Protein AF-J7S455-F1 (afdb_monomer)

InterPro domains:
  IPR001841 Zinc finger, RING-type [PF13639] (9-58)
  IPR001841 Zinc finger, RING-type [PS50089] (10-58)
  IPR001841 Zinc finger, RING-type [SM00184] (10-57)
  IPR013083 Zinc finger, RING/FYVE/PHD-type [G3DSA:3.30.40.10] (4-72)
  IPR050731 HRD1 family E3 ubiquitin-protein ligases [PTHR22763] (8-66)

Mean predicted aligned error: 12.68 Å

Foldseek 3Di:
DDDVPVFLAAPQVRHGQDLQFKWKAFPPVRRIHGPVSLVVCCVPVVPQPHFSADPPPRDGGQWIWIWGHPPDPCTDIDIDGSPPRPDPPDDDDPDDDDDDDD

Sequence (102 aa):
MASTATVTECPICMEEIGPHEPLGELLPCHHKFHSDCIRKWHTTTTGEIRRPLCPFCREQSETLLIQYDHGAPAGSSIRVNLRDGSRCESSPNSFSPQGAQN

Nearest PDB structures (foldseek):
  8c6j-assembly1_CN  TM=8.072E-01  e=1.086E-01  Homo sapiens
  7dvq-assembly1_9  TM=7.413E-01  e=6.032E-01  Homo sapiens
  7qtt-assembly1_u  TM=5.379E-01  e=1.292E+00  Homo sapiens
  8ugb-assembly1_A  TM=3.573E-01  e=8.286E-01  Bos taurus
  5zwo-assembly1_v  TM=2.459E-01  e=7.646E+00  Saccharomyces cerevisiae S288C

Organism: Huiozyma naganishii (strain ATCC MYA-139 / BCRC 22969 / CBS 8797 / KCTC 17520 / NBRC 10181 / NCYC 3082 / Yp74L-3) (NCBI:txid1071383)

Structure (mmCIF, N/CA/C/O backbone):
data_AF-J7S455-F1
#
_entry.id   AF-J7S455-F1
#
loop_
_atom_site.group_PDB
_atom_site.id
_atom_site.type_symbol
_atom_site.label_atom_id
_atom_site.label_alt_id
_atom_site.label_comp_id
_atom_site.label_asym_id
_atom_site.label_entity_id
_atom_site.label_seq_id
_atom_site.pdbx_PDB_ins_code
_atom_site.Cartn_x
_atom_site.Cartn_y
_atom_site.Cartn_z
_atom_site.occupancy
_atom_site.B_iso_or_equiv
_atom_site.auth_seq_id
_atom_site.auth_comp_id
_atom_site.auth_asym_id
_atom_site.auth_atom_id
_atom_site.pdbx_PDB_model_num
ATOM 1 N N . MET A 1 1 ? -5.118 -10.140 31.532 1.00 40.81 1 MET A N 1
ATOM 2 C CA . MET A 1 1 ? -4.311 -9.593 30.426 1.00 40.81 1 MET A CA 1
ATOM 3 C C . MET A 1 1 ? -5.175 -9.644 29.177 1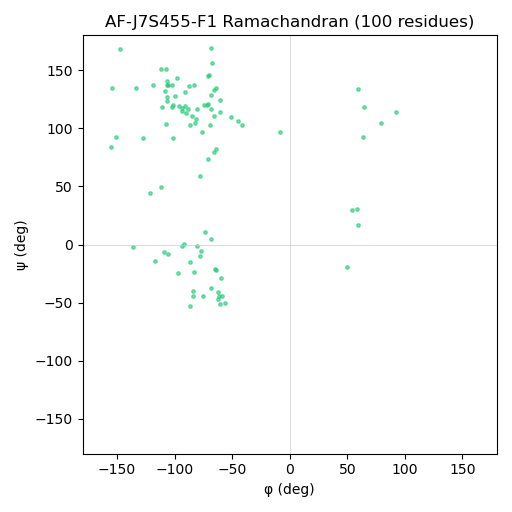.00 40.81 1 MET A C 1
ATOM 5 O O . MET A 1 1 ? -5.285 -10.692 28.563 1.00 40.81 1 MET A O 1
ATOM 9 N N . ALA A 1 2 ? -5.907 -8.565 28.912 1.00 47.00 2 ALA A N 1
ATOM 10 C CA . ALA A 1 2 ? -6.566 -8.314 27.631 1.00 47.00 2 ALA A CA 1
ATOM 11 C C . ALA A 1 2 ? -5.667 -7.275 26.935 1.00 47.00 2 ALA A C 1
ATOM 13 O O . ALA A 1 2 ? -5.130 -6.413 27.620 1.00 47.00 2 ALA A O 1
ATOM 14 N N . SER A 1 3 ? -5.344 -7.337 25.656 1.00 42.94 3 SER A N 1
ATOM 15 C CA . SER A 1 3 ? -6.128 -7.816 24.534 1.00 42.94 3 SER A CA 1
ATOM 16 C C . SER A 1 3 ? -5.143 -8.259 23.460 1.00 42.94 3 SER A C 1
ATOM 18 O O . SER A 1 3 ? -4.202 -7.529 23.159 1.00 42.94 3 SER A O 1
ATOM 20 N N . THR A 1 4 ? -5.356 -9.423 22.854 1.00 44.72 4 THR A N 1
ATOM 21 C CA . THR A 1 4 ? -4.727 -9.759 21.572 1.00 44.72 4 THR A CA 1
ATOM 22 C C . THR A 1 4 ? -5.389 -8.897 20.499 1.00 44.72 4 THR A C 1
ATOM 24 O O . THR A 1 4 ? -6.260 -9.357 19.763 1.00 44.72 4 THR A O 1
ATOM 27 N N . ALA A 1 5 ? -5.061 -7.604 20.486 1.00 48.28 5 ALA A N 1
ATOM 28 C CA . ALA A 1 5 ? -5.337 -6.758 19.344 1.00 48.28 5 ALA A CA 1
ATOM 29 C C . ALA A 1 5 ? -4.568 -7.378 18.180 1.00 48.28 5 ALA A C 1
ATOM 31 O O . ALA A 1 5 ? -3.378 -7.656 18.297 1.00 48.28 5 ALA A O 1
ATOM 32 N N . THR A 1 6 ? -5.267 -7.690 17.099 1.00 50.50 6 THR A N 1
ATOM 33 C CA . THR A 1 6 ? -4.671 -8.147 15.847 1.00 50.50 6 THR A CA 1
ATOM 34 C C . THR A 1 6 ? -3.856 -6.992 15.277 1.00 50.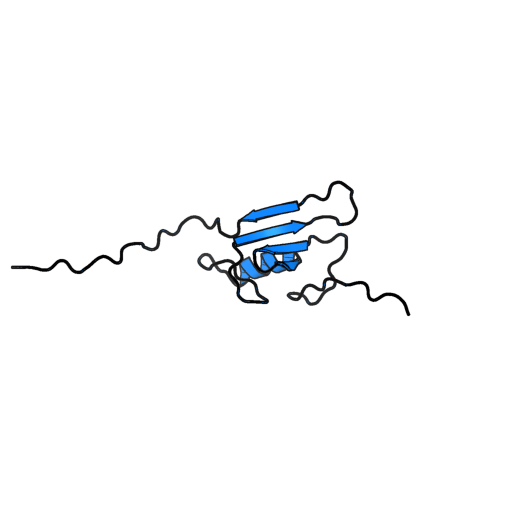50 6 THR A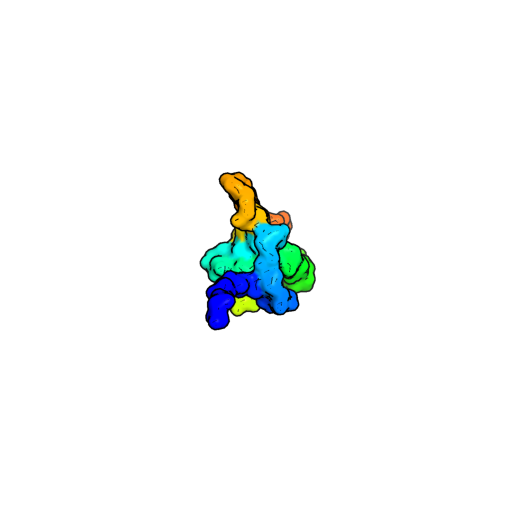 C 1
ATOM 36 O O . THR A 1 6 ? -4.353 -6.235 14.444 1.00 50.50 6 THR A O 1
ATOM 39 N N . VAL A 1 7 ? -2.647 -6.795 15.802 1.00 57.59 7 VAL A N 1
ATOM 40 C CA . VAL A 1 7 ? -1.692 -5.819 15.291 1.00 57.59 7 VAL A CA 1
ATOM 41 C C . VAL A 1 7 ? -1.323 -6.310 13.903 1.00 57.59 7 VAL A C 1
ATOM 43 O O . VAL A 1 7 ? -0.738 -7.377 13.734 1.00 57.59 7 VAL A O 1
ATOM 46 N N . THR A 1 8 ? -1.758 -5.588 12.879 1.00 71.56 8 THR A N 1
ATOM 47 C CA . THR A 1 8 ? -1.232 -5.806 11.539 1.00 71.56 8 THR A CA 1
ATOM 48 C C . THR A 1 8 ? 0.209 -5.318 11.565 1.00 71.56 8 THR A C 1
ATOM 50 O O . THR A 1 8 ? 0.440 -4.117 11.605 1.00 71.56 8 THR A O 1
ATOM 53 N N . GLU A 1 9 ? 1.168 -6.235 11.632 1.00 81.94 9 GLU A N 1
ATOM 54 C CA . GLU A 1 9 ? 2.601 -5.930 11.590 1.00 81.94 9 GLU A CA 1
ATOM 55 C C . GLU A 1 9 ? 3.074 -5.893 10.135 1.00 81.94 9 GLU A C 1
ATOM 57 O O . GLU A 1 9 ? 2.714 -6.752 9.324 1.00 81.94 9 GLU A O 1
ATOM 62 N N . CYS A 1 10 ? 3.884 -4.897 9.778 1.00 85.75 10 CYS A N 1
ATOM 63 C CA . CYS A 1 10 ? 4.438 -4.794 8.437 1.00 85.75 10 CYS A CA 1
ATOM 64 C C . CYS A 1 10 ? 5.641 -5.736 8.309 1.00 85.75 10 CYS A C 1
ATOM 66 O O . CYS A 1 10 ? 6.670 -5.497 8.928 1.00 85.75 10 CYS A O 1
ATOM 68 N N . PRO A 1 11 ? 5.613 -6.753 7.442 1.00 81.69 11 PRO A N 1
ATOM 69 C CA . PRO A 1 11 ? 6.703 -7.728 7.347 1.00 81.69 11 PRO A CA 1
ATOM 70 C C . PRO A 1 11 ? 7.951 -7.235 6.610 1.00 81.69 11 PRO A C 1
ATOM 72 O O . PRO A 1 11 ? 8.941 -7.955 6.528 1.00 81.69 11 PRO A O 1
ATOM 75 N N . ILE A 1 12 ? 7.900 -6.030 6.038 1.00 83.75 12 ILE A N 1
ATOM 76 C CA . ILE A 1 12 ? 9.047 -5.410 5.367 1.00 83.75 12 ILE A CA 1
ATOM 77 C C . ILE A 1 12 ? 9.942 -4.713 6.400 1.00 83.75 12 ILE A C 1
ATOM 79 O O . ILE A 1 12 ? 11.159 -4.853 6.337 1.00 83.75 12 ILE A O 1
ATOM 83 N N . CYS A 1 13 ? 9.347 -3.968 7.339 1.00 87.19 13 CYS A N 1
ATOM 84 C CA . CYS A 1 13 ? 10.072 -3.244 8.391 1.00 87.19 13 CYS A CA 1
ATOM 85 C C . CYS A 1 13 ? 9.959 -3.882 9.785 1.00 87.19 13 CYS A C 1
ATOM 87 O O . CYS A 1 13 ? 10.676 -3.462 10.682 1.00 87.19 13 CYS A O 1
ATOM 89 N N . MET A 1 14 ? 9.110 -4.902 9.947 1.00 84.69 14 MET A N 1
ATOM 90 C CA . MET A 1 14 ? 8.805 -5.588 11.212 1.00 84.69 14 MET A CA 1
ATOM 91 C C . MET A 1 14 ? 8.256 -4.654 12.301 1.00 84.69 14 MET A C 1
ATOM 93 O O . MET A 1 14 ? 8.473 -4.886 13.485 1.00 84.69 14 MET A O 1
ATOM 97 N N . GLU A 1 15 ? 7.556 -3.596 11.892 1.00 84.62 15 GLU A N 1
ATOM 98 C CA . GLU A 1 15 ? 6.985 -2.589 12.790 1.00 84.62 15 GLU A CA 1
ATOM 99 C C . GLU A 1 15 ? 5.453 -2.671 12.786 1.00 84.62 15 GLU A C 1
ATOM 101 O O . GLU A 1 15 ? 4.844 -3.106 11.798 1.00 84.62 15 GLU A O 1
ATOM 106 N N . GLU A 1 16 ? 4.836 -2.290 13.904 1.00 81.62 16 GLU A N 1
ATOM 107 C CA . GLU A 1 16 ? 3.382 -2.243 14.036 1.00 81.62 16 GLU A CA 1
ATOM 108 C C . GLU A 1 16 ? 2.793 -1.182 13.108 1.00 81.62 16 GLU A C 1
ATOM 110 O O . GLU A 1 16 ? 3.281 -0.058 13.058 1.00 81.62 16 GLU A O 1
ATOM 115 N N . ILE A 1 17 ? 1.742 -1.539 12.364 1.00 81.25 17 ILE A N 1
ATOM 116 C CA . ILE A 1 17 ? 1.094 -0.585 11.469 1.00 81.25 17 ILE A CA 1
ATOM 117 C C . ILE A 1 17 ? 0.132 0.272 12.285 1.00 81.25 17 ILE A C 1
ATOM 119 O O . ILE A 1 17 ? -0.916 -0.207 12.733 1.00 81.25 17 ILE A O 1
ATOM 123 N N . GLY A 1 18 ? 0.501 1.535 12.495 1.00 73.44 18 GLY A N 1
ATOM 124 C CA . GLY A 1 18 ? -0.276 2.464 13.302 1.00 73.44 18 GLY A CA 1
ATOM 125 C C . GLY A 1 18 ? -1.626 2.839 12.668 1.00 73.44 18 GLY A C 1
ATOM 126 O O . GLY A 1 18 ? -1.779 2.828 11.447 1.00 73.44 18 GLY A O 1
ATOM 127 N N . PRO A 1 19 ? -2.621 3.268 13.469 1.00 68.94 19 PRO A N 1
ATOM 128 C CA . PRO A 1 19 ? -3.934 3.695 12.963 1.00 68.94 19 PRO A CA 1
ATOM 129 C C . PRO A 1 19 ? -3.877 4.951 12.077 1.00 68.94 19 PRO A C 1
ATOM 131 O O . PRO A 1 19 ? -4.785 5.185 11.279 1.00 68.94 19 PRO A O 1
ATOM 134 N N . HIS A 1 20 ? -2.815 5.747 12.215 1.00 72.88 20 HIS A N 1
ATOM 135 C CA . HIS A 1 20 ? -2.552 6.941 11.408 1.00 72.88 20 HIS A CA 1
ATOM 136 C C . HIS A 1 20 ? -1.663 6.657 10.195 1.00 72.88 20 HIS A C 1
ATOM 138 O O . HIS A 1 20 ? -1.356 7.572 9.429 1.00 72.88 20 HIS A O 1
ATOM 144 N N . GLU A 1 21 ? -1.217 5.414 10.022 1.00 80.50 21 GLU A N 1
ATOM 145 C CA . GLU A 1 21 ? -0.322 5.055 8.938 1.00 80.50 21 GLU A CA 1
ATOM 146 C C . GLU A 1 21 ? -1.080 4.437 7.763 1.00 80.50 21 GLU A C 1
ATOM 148 O O . GLU A 1 21 ? -2.049 3.696 7.938 1.00 80.50 21 GLU A O 1
ATOM 153 N N . PRO A 1 22 ? -0.652 4.742 6.531 1.00 83.75 22 PRO A N 1
ATOM 154 C CA . PRO A 1 22 ? -1.314 4.233 5.347 1.00 83.75 22 PRO A CA 1
ATOM 155 C C . PRO A 1 22 ?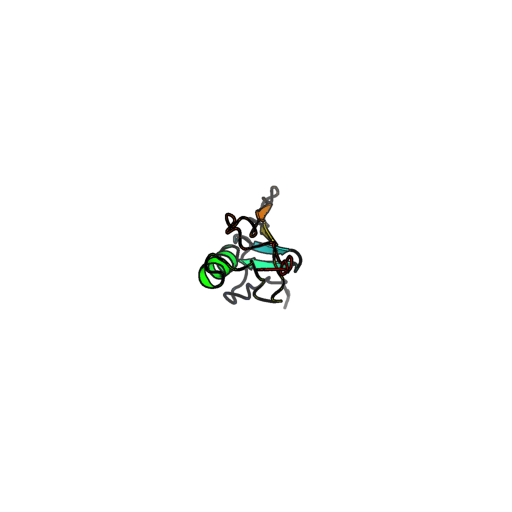 -1.020 2.755 5.105 1.00 83.75 22 PRO A C 1
ATOM 157 O O . PRO A 1 22 ? 0.123 2.360 4.843 1.00 83.75 22 PRO A O 1
ATOM 160 N N . LEU A 1 23 ? -2.086 1.962 5.088 1.00 86.56 23 LEU A N 1
ATOM 161 C CA . LEU A 1 23 ? -2.068 0.527 4.836 1.00 86.56 23 LEU A CA 1
ATOM 162 C C . LEU A 1 23 ? -2.177 0.235 3.343 1.00 86.56 23 LEU A C 1
ATOM 164 O O . LEU A 1 23 ? -3.183 0.539 2.715 1.00 86.56 23 LEU A O 1
ATOM 168 N N . GLY A 1 24 ? -1.146 -0.374 2.769 1.00 87.81 24 GLY A N 1
ATOM 169 C CA . GLY A 1 24 ? -1.140 -0.915 1.416 1.00 87.81 24 GLY A CA 1
ATOM 170 C C . GLY A 1 24 ? -1.517 -2.396 1.402 1.00 87.81 24 GLY A C 1
ATOM 171 O O . GLY A 1 24 ? -0.784 -3.219 1.942 1.00 87.81 24 GLY A O 1
ATOM 172 N N . GLU A 1 25 ? -2.618 -2.752 0.749 1.00 88.06 25 GLU A N 1
ATOM 173 C CA . GLU A 1 25 ? -3.050 -4.129 0.504 1.00 88.06 25 GLU A CA 1
ATOM 174 C C . GLU A 1 25 ? -2.827 -4.512 -0.966 1.00 88.06 25 GLU A C 1
ATOM 176 O O . GLU A 1 25 ? -3.264 -3.808 -1.877 1.00 88.06 25 GLU A O 1
ATOM 181 N N . LEU A 1 26 ? -2.138 -5.628 -1.215 1.00 87.56 26 LEU A N 1
ATOM 182 C CA . LEU A 1 26 ? -1.875 -6.133 -2.568 1.00 87.56 26 LEU A CA 1
ATOM 183 C C . LEU A 1 26 ? -2.964 -7.105 -3.017 1.00 87.56 26 LEU A C 1
ATOM 185 O O . LEU A 1 26 ? -3.254 -8.068 -2.316 1.00 87.56 26 LEU A O 1
ATOM 189 N N . LEU A 1 27 ? -3.512 -6.928 -4.219 1.00 85.69 27 LEU A N 1
ATOM 190 C CA . LEU A 1 27 ? -4.465 -7.868 -4.823 1.00 85.69 27 LEU A CA 1
ATOM 191 C C . LEU A 1 27 ? -3.799 -8.671 -5.949 1.00 85.69 27 LEU A C 1
ATOM 193 O O . LEU A 1 27 ? -3.027 -8.087 -6.716 1.00 85.69 27 LEU A O 1
ATOM 197 N N . PRO A 1 28 ? -4.100 -9.983 -6.075 1.00 82.06 28 PRO A N 1
ATOM 198 C CA . PRO A 1 28 ? -5.173 -10.734 -5.394 1.00 82.06 28 PRO A CA 1
ATOM 199 C C . PRO A 1 28 ? -4.771 -11.407 -4.069 1.00 82.06 28 PRO A C 1
ATOM 201 O O . PRO A 1 28 ? -5.588 -12.076 -3.447 1.00 82.06 28 PRO A O 1
ATOM 204 N N . CYS A 1 29 ? -3.522 -11.273 -3.626 1.00 86.69 29 CYS A N 1
ATOM 205 C CA . CYS A 1 29 ? -3.018 -12.035 -2.481 1.00 86.69 29 CYS A CA 1
ATOM 206 C C . CYS A 1 29 ? -3.454 -11.503 -1.100 1.00 86.69 29 CYS A C 1
ATOM 208 O O . CYS A 1 29 ? -3.218 -12.171 -0.100 1.00 86.69 29 CYS A O 1
ATOM 210 N N . HIS A 1 30 ? -4.066 -10.319 -1.047 1.00 84.69 30 HIS A N 1
ATOM 211 C CA . HIS A 1 30 ? -4.599 -9.631 0.137 1.00 84.69 30 HIS A CA 1
ATOM 212 C C . HIS A 1 30 ? -3.577 -9.454 1.277 1.00 84.69 30 HIS A C 1
ATOM 214 O O . HIS A 1 30 ? -3.933 -9.419 2.454 1.00 84.69 30 HIS A O 1
ATOM 220 N N . HIS A 1 31 ? -2.288 -9.336 0.943 1.00 87.06 31 HIS A N 1
ATOM 221 C CA . HIS A 1 31 ? -1.248 -9.069 1.939 1.00 87.06 31 HIS A CA 1
ATOM 222 C C . HIS A 1 31 ? -1.160 -7.573 2.239 1.00 87.06 31 HIS A C 1
ATOM 224 O O . HIS A 1 31 ? -1.179 -6.757 1.314 1.00 87.06 31 HIS A O 1
ATOM 230 N N . LYS A 1 32 ? -1.025 -7.237 3.525 1.00 85.88 32 LYS A N 1
ATOM 231 C CA . LYS A 1 32 ? -1.033 -5.869 4.054 1.00 85.88 32 LYS A CA 1
ATOM 232 C C . LYS A 1 32 ? 0.369 -5.425 4.466 1.00 85.88 32 LYS A C 1
ATOM 234 O O . LYS A 1 32 ? 1.102 -6.183 5.095 1.00 85.88 32 LYS A O 1
ATOM 239 N N . PHE A 1 33 ? 0.726 -4.192 4.127 1.00 87.94 33 PHE A N 1
ATOM 240 C CA . PHE A 1 33 ? 2.031 -3.583 4.390 1.00 87.94 33 PHE A CA 1
ATOM 241 C C . PHE A 1 33 ? 1.867 -2.082 4.627 1.00 87.94 33 PHE A C 1
ATOM 243 O O . PHE A 1 33 ? 0.843 -1.508 4.270 1.00 87.94 33 PHE A O 1
ATOM 250 N N . HIS A 1 34 ? 2.903 -1.405 5.117 1.00 89.31 34 HIS A N 1
ATOM 251 C CA . HIS A 1 34 ? 2.956 0.051 4.992 1.00 89.31 34 HIS A CA 1
ATOM 252 C C . HIS A 1 34 ? 3.026 0.452 3.519 1.00 89.31 34 HIS A C 1
ATOM 254 O O . HIS A 1 34 ? 3.840 -0.088 2.761 1.00 89.31 34 HIS A O 1
ATOM 260 N N . SER A 1 35 ? 2.226 1.442 3.122 1.00 85.94 35 SER A N 1
ATOM 261 C CA . SER A 1 35 ? 2.255 1.969 1.753 1.00 85.94 35 SER A CA 1
ATOM 262 C C . SER A 1 35 ? 3.635 2.528 1.369 1.00 85.94 35 SER A C 1
ATOM 264 O O . SER A 1 35 ? 4.029 2.452 0.205 1.00 85.94 35 SER A O 1
ATOM 266 N N . ASP A 1 36 ? 4.405 3.015 2.347 1.00 86.50 36 ASP A N 1
ATOM 267 C CA . ASP A 1 36 ? 5.776 3.488 2.148 1.00 86.50 36 ASP A CA 1
ATOM 268 C C . ASP A 1 36 ? 6.764 2.324 1.973 1.00 86.50 36 ASP A C 1
ATOM 270 O O . ASP A 1 36 ? 7.572 2.324 1.042 1.00 86.50 36 ASP A O 1
ATOM 274 N N . CYS A 1 37 ? 6.649 1.277 2.799 1.00 88.25 37 CYS A N 1
ATOM 275 C CA . CYS A 1 37 ? 7.493 0.086 2.695 1.00 88.25 37 CYS A CA 1
ATOM 276 C C . CYS A 1 37 ? 7.306 -0.634 1.362 1.00 88.25 37 CYS A C 1
ATOM 278 O O . CYS A 1 37 ? 8.291 -0.978 0.713 1.00 88.25 37 CYS A O 1
ATOM 280 N N . ILE A 1 38 ? 6.058 -0.847 0.932 1.00 84.12 38 ILE A N 1
ATOM 281 C CA . ILE A 1 38 ? 5.782 -1.524 -0.339 1.00 84.12 38 ILE A CA 1
ATOM 282 C C . ILE A 1 38 ? 6.213 -0.665 -1.531 1.00 84.12 38 ILE A C 1
ATOM 284 O O . ILE A 1 38 ? 6.785 -1.183 -2.486 1.00 84.12 38 ILE A O 1
ATOM 288 N N . ARG A 1 39 ? 6.043 0.662 -1.458 1.00 81.94 39 ARG A N 1
ATOM 289 C CA . ARG A 1 39 ? 6.554 1.596 -2.470 1.00 81.94 39 ARG A CA 1
ATOM 290 C C . ARG A 1 39 ? 8.074 1.502 -2.584 1.00 81.94 39 ARG A C 1
ATOM 292 O O . ARG A 1 39 ? 8.573 1.307 -3.687 1.00 81.94 39 ARG A O 1
ATOM 299 N N . LYS A 1 40 ? 8.802 1.586 -1.465 1.00 85.81 40 LYS A N 1
ATOM 300 C CA . LYS A 1 40 ? 10.265 1.424 -1.428 1.00 85.81 40 LYS A CA 1
ATOM 301 C C . LYS A 1 40 ? 10.693 0.060 -1.953 1.00 85.81 40 LYS A C 1
ATOM 303 O O . LYS A 1 40 ? 11.602 -0.004 -2.768 1.00 85.81 40 LYS A O 1
ATOM 308 N N . TRP A 1 41 ? 10.005 -1.007 -1.555 1.00 84.88 41 TRP A N 1
ATOM 309 C CA . TRP A 1 41 ? 10.251 -2.357 -2.057 1.00 84.88 41 TRP A CA 1
ATOM 310 C C . TRP A 1 41 ? 10.139 -2.425 -3.582 1.00 84.88 41 TRP A C 1
ATOM 312 O O . TRP A 1 41 ? 11.057 -2.891 -4.253 1.00 84.88 41 TRP A O 1
ATOM 322 N N . HIS A 1 42 ? 9.056 -1.903 -4.160 1.00 77.69 42 HIS A N 1
ATOM 323 C CA . HIS A 1 42 ? 8.920 -1.855 -5.612 1.00 77.69 42 HIS A CA 1
ATOM 324 C C . HIS A 1 42 ? 10.024 -1.009 -6.258 1.00 77.69 42 HIS A C 1
ATOM 326 O O . HIS A 1 42 ? 10.656 -1.478 -7.199 1.00 77.69 42 HIS A O 1
ATOM 332 N N . THR A 1 43 ? 10.344 0.169 -5.721 1.00 76.31 43 THR A N 1
ATOM 333 C CA . THR A 1 43 ? 11.416 1.025 -6.254 1.00 76.31 43 THR A CA 1
ATOM 334 C C . THR A 1 43 ? 12.800 0.364 -6.195 1.00 76.31 43 THR A C 1
ATOM 336 O O . THR A 1 43 ? 13.579 0.493 -7.133 1.00 76.31 43 THR A O 1
ATOM 339 N N . THR A 1 44 ? 13.127 -0.347 -5.112 1.00 75.56 44 THR A N 1
ATOM 340 C CA . THR A 1 44 ? 14.456 -0.945 -4.896 1.00 75.56 44 THR A CA 1
ATOM 341 C C . THR A 1 44 ? 14.611 -2.303 -5.579 1.00 75.56 44 THR A C 1
ATOM 343 O O . THR A 1 44 ? 15.670 -2.604 -6.124 1.00 75.56 44 THR A O 1
ATOM 346 N N . THR A 1 45 ? 13.576 -3.142 -5.555 1.00 66.44 45 THR A N 1
ATOM 347 C CA . THR A 1 45 ? 13.646 -4.539 -6.017 1.00 66.44 45 THR A CA 1
ATOM 348 C C . THR A 1 45 ? 13.135 -4.706 -7.450 1.00 66.44 45 THR A C 1
ATOM 350 O O . THR A 1 45 ? 13.519 -5.648 -8.143 1.00 66.44 45 THR A O 1
ATOM 353 N N . THR A 1 46 ? 12.277 -3.796 -7.919 1.00 62.97 46 THR A N 1
ATOM 354 C CA . THR A 1 46 ? 11.570 -3.885 -9.208 1.00 62.97 46 THR A CA 1
ATOM 355 C C . THR A 1 46 ? 12.079 -2.819 -10.182 1.00 62.97 46 THR A C 1
ATOM 357 O O . THR A 1 46 ? 11.297 -2.086 -10.777 1.00 62.97 46 THR A O 1
ATOM 360 N N . GLY A 1 47 ? 13.404 -2.716 -10.336 1.00 52.31 47 GLY A N 1
ATOM 361 C CA . GLY A 1 47 ? 14.039 -1.781 -11.268 1.00 52.31 47 GLY A CA 1
ATOM 362 C C . GLY A 1 47 ? 13.446 -1.887 -12.677 1.00 52.31 47 GLY A C 1
ATOM 363 O O . GLY A 1 47 ? 13.621 -2.910 -13.335 1.00 52.31 47 GLY A O 1
ATOM 364 N N . GLU A 1 48 ? 12.704 -0.846 -13.061 1.00 52.62 48 GLU A N 1
ATOM 365 C CA . GLU A 1 48 ? 12.237 -0.373 -14.381 1.00 52.62 48 GLU A CA 1
ATOM 366 C C . GLU A 1 48 ? 11.552 -1.362 -15.361 1.00 52.62 48 GLU A C 1
ATOM 368 O O . GLU A 1 48 ? 10.822 -0.916 -16.239 1.00 52.62 48 GLU A 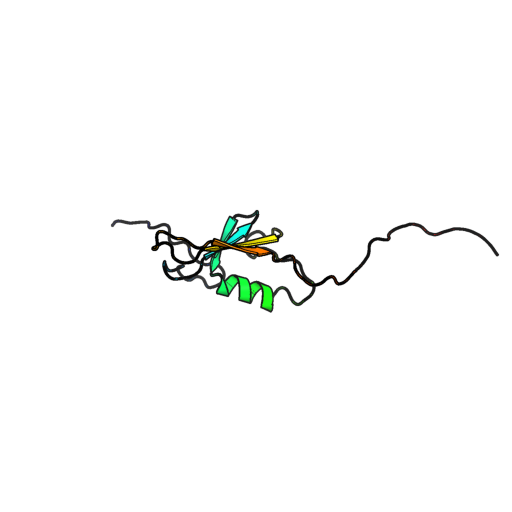O 1
ATOM 373 N N . ILE A 1 49 ? 11.704 -2.686 -15.228 1.00 53.72 49 ILE A N 1
ATOM 374 C CA . ILE A 1 49 ? 11.273 -3.692 -16.226 1.00 53.72 49 ILE A CA 1
ATOM 375 C C . ILE A 1 49 ? 10.575 -4.914 -15.593 1.00 53.72 49 ILE A C 1
ATOM 377 O O . ILE A 1 49 ? 10.120 -5.819 -16.297 1.00 53.72 49 ILE A O 1
ATOM 381 N N . ARG A 1 50 ? 10.461 -5.000 -14.261 1.00 58.12 50 ARG A N 1
ATOM 382 C CA . ARG A 1 50 ? 9.910 -6.201 -13.606 1.00 58.12 50 ARG A CA 1
ATOM 383 C C . ARG A 1 50 ? 8.518 -5.980 -13.032 1.00 58.12 50 ARG A C 1
ATOM 385 O O . ARG A 1 50 ? 8.095 -4.877 -12.731 1.00 58.12 50 ARG A O 1
ATOM 392 N N . ARG A 1 51 ? 7.754 -7.064 -12.982 1.00 66.94 51 ARG A N 1
ATOM 393 C CA . ARG A 1 51 ? 6.354 -7.047 -12.566 1.00 66.94 51 ARG A CA 1
ATOM 394 C C . ARG A 1 51 ? 6.260 -6.777 -11.062 1.00 66.94 51 ARG A C 1
ATOM 396 O O . ARG A 1 51 ? 7.101 -7.292 -10.324 1.00 66.94 51 ARG A O 1
ATOM 403 N N . PRO A 1 52 ? 5.236 -6.049 -10.599 1.00 73.62 52 PRO A N 1
ATOM 404 C CA . PRO A 1 52 ? 4.954 -5.925 -9.176 1.00 73.62 52 PRO A CA 1
ATOM 405 C C . PRO A 1 52 ? 4.666 -7.310 -8.579 1.00 73.62 52 PRO A C 1
ATOM 407 O O . PRO A 1 52 ? 3.699 -7.976 -8.949 1.00 73.62 52 PRO A O 1
ATOM 410 N N . LEU A 1 53 ? 5.552 -7.768 -7.697 1.00 80.38 53 LEU A N 1
ATOM 411 C CA . LEU A 1 53 ? 5.478 -9.075 -7.044 1.00 80.38 53 LEU A CA 1
ATOM 412 C C . LEU A 1 53 ? 5.367 -8.883 -5.536 1.00 80.38 53 LEU A C 1
ATOM 414 O O . LEU A 1 53 ? 6.090 -8.073 -4.949 1.00 80.38 53 LEU A O 1
ATOM 418 N N . CYS A 1 54 ? 4.498 -9.669 -4.906 1.00 83.81 54 CYS A N 1
ATOM 419 C CA . CYS A 1 54 ? 4.336 -9.654 -3.462 1.00 83.81 54 CYS A CA 1
ATOM 420 C C . CYS A 1 54 ? 5.589 -10.229 -2.771 1.00 83.81 54 CYS A C 1
ATOM 422 O O . CYS A 1 54 ? 5.986 -11.353 -3.087 1.00 83.81 54 CYS A O 1
ATOM 424 N N . PRO A 1 55 ? 6.191 -9.530 -1.790 1.00 78.25 55 PRO A N 1
ATOM 425 C CA . PRO A 1 55 ? 7.351 -10.045 -1.055 1.00 78.25 55 PRO A CA 1
ATOM 426 C C . PRO A 1 55 ? 7.033 -11.293 -0.216 1.00 78.25 55 PRO A C 1
ATOM 428 O O . PRO A 1 55 ? 7.938 -12.058 0.104 1.00 78.25 55 PRO A O 1
ATOM 431 N N . PHE A 1 56 ? 5.758 -11.512 0.116 1.00 77.56 56 PHE A N 1
ATOM 432 C CA . PHE A 1 56 ? 5.319 -12.586 1.006 1.00 77.56 56 PHE A CA 1
ATOM 433 C C . PHE A 1 56 ? 5.072 -13.906 0.270 1.00 77.56 56 PHE A C 1
ATOM 435 O O . PHE A 1 56 ? 5.626 -14.942 0.622 1.00 77.56 56 PHE A O 1
ATOM 442 N N . CYS A 1 57 ? 4.256 -13.865 -0.784 1.00 84.19 57 CYS A N 1
ATOM 443 C CA . CYS A 1 57 ? 3.846 -15.056 -1.531 1.00 84.19 57 CYS A CA 1
ATOM 444 C C . CYS A 1 57 ? 4.468 -15.157 -2.929 1.00 84.19 57 CYS A C 1
ATOM 446 O O . CYS A 1 57 ? 4.291 -16.172 -3.594 1.00 84.19 57 CYS A O 1
ATOM 448 N N . ARG A 1 58 ? 5.193 -14.125 -3.389 1.00 76.56 58 ARG A N 1
ATOM 449 C CA . ARG A 1 58 ? 5.720 -14.007 -4.765 1.00 76.56 58 ARG A CA 1
ATOM 450 C C . ARG A 1 58 ? 4.639 -14.034 -5.854 1.00 76.56 58 ARG A C 1
ATOM 452 O O . ARG A 1 58 ? 4.960 -14.208 -7.026 1.00 76.56 58 ARG A O 1
ATOM 459 N N . GLU A 1 59 ? 3.380 -13.820 -5.476 1.00 81.06 59 GLU A N 1
ATOM 460 C CA . GLU A 1 59 ? 2.257 -13.656 -6.400 1.00 81.06 59 GLU A CA 1
ATOM 461 C C . GLU A 1 59 ? 2.366 -12.316 -7.137 1.00 81.06 59 GLU A C 1
ATOM 463 O O . GLU A 1 59 ? 2.828 -11.319 -6.569 1.00 81.06 59 GLU A O 1
ATOM 468 N N . GLN A 1 60 ? 1.928 -12.281 -8.396 1.00 77.06 60 GLN A N 1
ATOM 469 C CA . GLN A 1 60 ? 1.861 -11.040 -9.168 1.00 77.06 60 GLN A CA 1
ATOM 470 C C . GLN A 1 60 ? 0.740 -10.158 -8.620 1.00 77.06 60 GLN A C 1
ATOM 472 O O . GLN A 1 60 ? -0.422 -10.555 -8.596 1.00 77.06 60 GLN A O 1
ATOM 477 N N . SER A 1 61 ? 1.097 -8.956 -8.180 1.00 78.88 61 SER A N 1
ATOM 478 C CA . SER A 1 61 ? 0.162 -8.007 -7.589 1.00 78.88 61 SER A CA 1
ATOM 479 C C . SER A 1 61 ? -0.112 -6.863 -8.554 1.00 78.88 61 SER A C 1
ATOM 481 O O . SER A 1 61 ? 0.716 -5.972 -8.721 1.00 78.88 61 SER A O 1
ATOM 483 N N . GLU A 1 62 ? -1.268 -6.866 -9.205 1.00 79.12 62 GLU A N 1
ATOM 484 C CA . GLU A 1 62 ? -1.591 -5.863 -10.230 1.00 79.12 62 GLU A CA 1
ATOM 485 C C . GLU A 1 62 ? -2.134 -4.562 -9.629 1.00 79.12 62 GLU A C 1
ATOM 487 O O . GLU A 1 62 ? -2.045 -3.492 -10.237 1.00 79.12 62 GLU A O 1
ATOM 492 N N . THR A 1 63 ? -2.687 -4.641 -8.419 1.00 85.44 63 THR A N 1
ATOM 493 C CA . THR A 1 63 ? -3.337 -3.520 -7.739 1.00 85.44 63 THR A CA 1
ATOM 494 C C . THR A 1 63 ? -2.874 -3.427 -6.290 1.00 85.44 63 THR A C 1
ATOM 496 O O . THR A 1 63 ? -2.854 -4.428 -5.576 1.00 85.44 63 THR A O 1
ATOM 499 N N . LEU A 1 64 ? -2.548 -2.210 -5.858 1.00 87.81 64 LEU A N 1
ATOM 500 C CA . 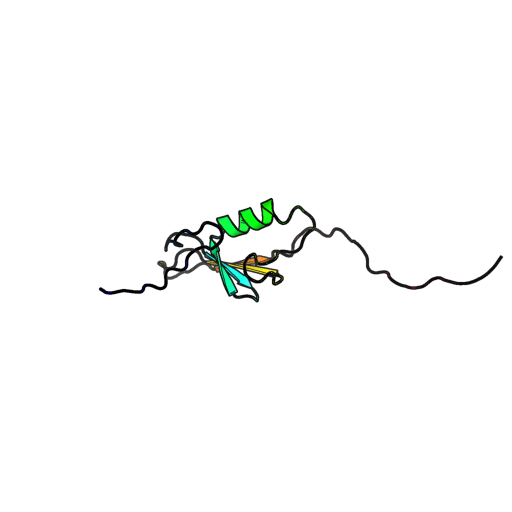LEU A 1 64 ? -2.275 -1.848 -4.471 1.00 87.81 64 LEU A CA 1
ATOM 501 C C . LEU A 1 64 ? -3.421 -0.954 -4.006 1.00 87.81 64 LEU A C 1
ATOM 503 O O . LEU A 1 64 ? -3.646 0.119 -4.569 1.00 87.81 64 LEU A O 1
ATOM 507 N N . LEU A 1 65 ? -4.151 -1.396 -2.994 1.00 88.69 65 LEU A N 1
ATOM 508 C CA . LEU A 1 65 ? -5.151 -0.593 -2.306 1.00 88.69 65 LEU A CA 1
ATOM 509 C C . LEU A 1 65 ? -4.485 0.105 -1.134 1.00 88.69 65 LEU A C 1
ATOM 511 O O . LEU A 1 65 ? -3.983 -0.562 -0.240 1.00 88.69 65 LEU A O 1
ATOM 515 N N . ILE A 1 66 ? -4.489 1.432 -1.126 1.00 87.88 66 ILE A N 1
ATOM 516 C CA . ILE A 1 66 ? -3.987 2.207 0.000 1.00 87.88 66 ILE A CA 1
ATOM 517 C C . ILE A 1 66 ? -5.170 2.717 0.819 1.00 87.88 66 ILE A C 1
ATOM 519 O O . ILE A 1 66 ? -6.003 3.466 0.306 1.00 87.88 66 ILE A O 1
ATOM 523 N N . GLN A 1 67 ? -5.236 2.301 2.078 1.00 84.00 67 GLN A N 1
ATOM 524 C CA . GLN A 1 67 ? -6.216 2.722 3.071 1.00 84.00 67 GLN A CA 1
ATOM 525 C C . GLN A 1 67 ? -5.552 3.746 3.995 1.00 84.00 67 GLN A C 1
ATOM 527 O O . GLN A 1 67 ? -4.536 3.450 4.622 1.00 84.00 67 GLN A O 1
ATOM 532 N N . TYR A 1 68 ? -6.105 4.956 4.045 1.00 74.81 68 TYR A N 1
ATOM 533 C CA . TYR A 1 68 ? -5.672 6.015 4.954 1.00 74.81 68 TYR A CA 1
ATOM 534 C C . TYR A 1 68 ? -6.739 6.202 6.033 1.00 74.81 68 TYR A C 1
ATOM 536 O O . TYR A 1 68 ? -7.914 6.343 5.694 1.00 74.81 68 TYR A O 1
ATOM 544 N N . ASP A 1 69 ? -6.300 6.243 7.293 1.00 63.53 69 ASP A N 1
ATOM 545 C CA . ASP A 1 69 ? -7.096 6.613 8.466 1.00 63.53 69 ASP A CA 1
ATOM 546 C C . ASP A 1 69 ? -8.273 5.659 8.773 1.00 63.53 69 ASP A C 1
ATOM 548 O O . ASP A 1 69 ? -9.399 5.812 8.300 1.00 63.53 69 ASP A O 1
ATOM 552 N N . HIS A 1 70 ? -8.013 4.666 9.631 1.00 57.72 70 HIS A N 1
ATOM 553 C CA . HIS A 1 70 ? -9.044 3.777 10.189 1.00 57.72 70 HIS A CA 1
ATOM 554 C C . HIS A 1 70 ? -9.929 4.472 11.258 1.00 57.72 70 HIS A C 1
ATOM 556 O O . HIS A 1 70 ? -10.681 3.791 11.959 1.00 57.72 70 HIS A O 1
ATOM 562 N N . GLY A 1 71 ? -9.840 5.804 11.410 1.00 48.88 71 GLY A N 1
ATOM 563 C CA . GLY A 1 71 ? -10.489 6.593 12.466 1.00 48.88 71 GLY A CA 1
ATOM 564 C C . GLY A 1 71 ? -11.521 7.627 11.990 1.00 48.88 71 GLY A C 1
ATOM 565 O O . GLY A 1 71 ? -12.320 8.096 12.801 1.00 48.88 71 GLY A O 1
ATOM 566 N N . ALA A 1 72 ? -11.563 7.962 10.702 1.00 51.94 72 ALA A N 1
ATOM 567 C CA . ALA A 1 72 ? -12.478 8.935 10.122 1.00 51.94 72 ALA A CA 1
ATOM 568 C C . ALA A 1 72 ? -13.589 8.234 9.318 1.00 51.94 72 ALA A C 1
ATOM 570 O O . ALA A 1 72 ? -13.321 7.335 8.519 1.00 51.94 72 ALA A O 1
ATOM 571 N N . PRO A 1 73 ? -14.856 8.674 9.431 1.00 54.91 73 PRO A N 1
ATOM 572 C CA . PRO A 1 73 ? -15.998 8.037 8.763 1.00 54.91 73 PRO A CA 1
ATOM 573 C C . PRO A 1 73 ? -16.012 8.181 7.225 1.00 54.91 73 PRO A C 1
ATOM 575 O O . PRO A 1 73 ? -16.961 7.74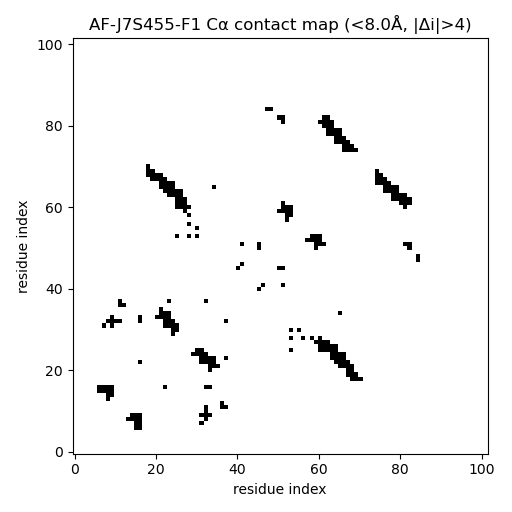4 6.580 1.00 54.91 73 PRO A O 1
ATOM 578 N N . ALA A 1 74 ? -14.973 8.770 6.625 1.00 57.81 74 ALA A N 1
ATOM 579 C CA . ALA A 1 74 ? -14.808 8.951 5.182 1.00 57.81 74 ALA A CA 1
ATOM 580 C C . ALA A 1 74 ? -13.516 8.279 4.669 1.00 57.81 74 ALA A C 1
ATOM 582 O O . ALA A 1 74 ? -12.755 8.883 3.908 1.00 57.81 74 ALA A O 1
ATOM 583 N N . GLY A 1 75 ? -13.255 7.044 5.120 1.00 58.22 75 GLY A N 1
ATOM 584 C CA . GLY A 1 75 ? -12.083 6.237 4.764 1.00 58.22 75 GLY A CA 1
ATOM 585 C C . GLY A 1 75 ? -11.784 6.265 3.264 1.00 58.22 75 GLY A C 1
ATOM 586 O O . GLY A 1 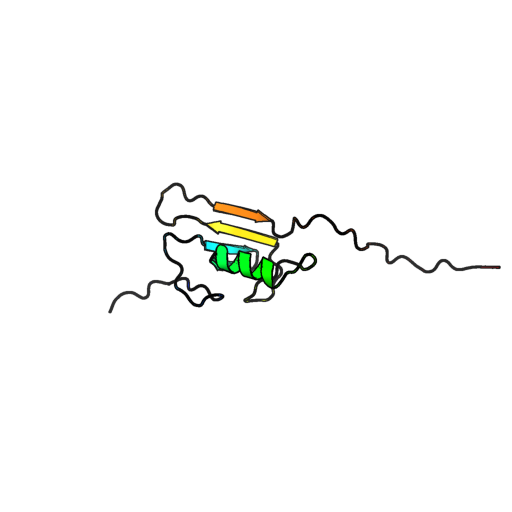75 ? -12.491 5.674 2.444 1.00 58.22 75 GLY A O 1
ATOM 587 N N . SER A 1 76 ? -10.733 6.992 2.898 1.00 68.94 76 SER A N 1
ATOM 588 C CA . SER A 1 76 ? -10.365 7.234 1.508 1.00 68.94 76 SER A CA 1
ATOM 589 C C . SER A 1 76 ? -9.476 6.089 1.032 1.00 68.94 76 SER A C 1
ATOM 591 O O . SER A 1 76 ? -8.300 6.014 1.382 1.00 68.94 76 SER A O 1
ATOM 593 N N . SER A 1 77 ? -10.053 5.166 0.259 1.00 76.06 77 SER A N 1
ATOM 594 C CA . SER A 1 77 ? -9.328 4.028 -0.317 1.00 76.06 77 SER A CA 1
ATOM 595 C C . SER A 1 77 ? -8.838 4.372 -1.723 1.00 76.06 77 SER A C 1
ATOM 597 O O . SER A 1 77 ? -9.645 4.569 -2.632 1.00 76.06 77 SER A O 1
ATOM 599 N N . ILE A 1 78 ? -7.523 4.434 -1.925 1.00 86.50 78 ILE A N 1
ATOM 600 C CA . ILE A 1 78 ? -6.909 4.750 -3.222 1.00 86.50 78 ILE A CA 1
ATOM 601 C C . ILE A 1 78 ? -6.463 3.456 -3.900 1.00 86.50 78 ILE A C 1
ATOM 603 O O . ILE A 1 78 ? -5.729 2.663 -3.318 1.00 86.50 78 ILE A O 1
ATOM 607 N N . ARG A 1 79 ? -6.875 3.246 -5.155 1.00 86.00 79 ARG A N 1
ATOM 608 C CA . ARG A 1 79 ? -6.432 2.103 -5.967 1.00 86.00 79 ARG A CA 1
ATOM 609 C C . ARG A 1 79 ? -5.274 2.532 -6.859 1.00 86.00 79 ARG A C 1
ATOM 611 O O . ARG A 1 79 ? -5.449 3.395 -7.714 1.00 86.00 79 ARG A O 1
ATOM 618 N N . VAL A 1 80 ? -4.115 1.912 -6.689 1.00 83.94 80 VAL A N 1
ATOM 619 C CA . VAL A 1 80 ? -2.934 2.139 -7.526 1.00 83.94 80 VAL A CA 1
ATOM 620 C C . VAL A 1 80 ? -2.751 0.936 -8.443 1.00 83.94 80 VAL A C 1
ATOM 622 O O . VAL A 1 80 ? -2.657 -0.197 -7.973 1.00 83.94 80 VAL A O 1
ATOM 625 N N . ASN A 1 81 ? -2.708 1.174 -9.755 1.00 80.62 81 ASN A N 1
ATOM 626 C CA . ASN A 1 81 ? -2.390 0.143 -10.741 1.00 80.62 81 ASN A CA 1
ATOM 627 C C . ASN A 1 81 ? -0.869 0.046 -10.872 1.00 80.62 81 ASN A C 1
ATOM 629 O O . ASN A 1 81 ? -0.236 0.943 -11.418 1.00 80.62 81 ASN A O 1
ATOM 633 N N . LEU A 1 82 ? -0.277 -1.050 -10.403 1.00 74.94 82 LEU A N 1
ATOM 634 C CA . LEU A 1 82 ? 1.178 -1.257 -10.444 1.00 74.94 82 LEU A CA 1
ATOM 635 C C . LEU A 1 82 ? 1.659 -1.741 -11.821 1.00 74.94 82 LEU A C 1
ATOM 637 O O . LEU A 1 82 ? 2.848 -1.966 -12.030 1.00 74.94 82 LEU A O 1
ATOM 641 N N . ARG A 1 83 ? 0.720 -1.930 -12.754 1.00 67.06 83 ARG A N 1
ATOM 642 C CA . ARG A 1 83 ? 0.962 -2.356 -14.133 1.00 67.06 83 ARG A CA 1
ATOM 643 C C . ARG A 1 83 ? 1.266 -1.197 -15.079 1.00 67.06 83 ARG A C 1
ATOM 645 O O . ARG A 1 83 ? 1.747 -1.462 -16.176 1.00 67.06 83 ARG A O 1
ATOM 652 N N . ASP A 1 84 ? 0.987 0.048 -14.690 1.00 59.59 84 ASP A N 1
ATOM 653 C CA . ASP A 1 84 ? 1.203 1.223 -15.544 1.00 59.59 84 ASP A CA 1
ATOM 654 C C . ASP A 1 84 ? 2.696 1.605 -15.573 1.00 59.59 84 ASP A C 1
ATOM 656 O O . ASP A 1 84 ? 3.129 2.664 -15.138 1.00 59.59 84 ASP A O 1
ATOM 660 N N . GLY A 1 85 ? 3.518 0.654 -16.013 1.00 53.66 85 GLY A N 1
ATOM 661 C CA . GLY A 1 85 ? 4.837 0.906 -16.553 1.00 53.66 85 GLY A CA 1
ATOM 662 C C . GLY A 1 85 ? 4.661 1.111 -18.048 1.00 53.66 85 GLY A C 1
ATOM 663 O O . GLY A 1 85 ? 4.263 0.185 -18.759 1.00 53.66 85 GLY A O 1
ATOM 664 N N . SER A 1 86 ? 4.919 2.332 -18.505 1.00 52.66 86 SER A N 1
ATOM 665 C CA . SER A 1 86 ? 4.981 2.730 -19.907 1.00 52.66 86 SER A CA 1
ATOM 666 C C . SER A 1 86 ? 5.700 1.672 -20.745 1.00 52.66 86 SER A C 1
ATOM 668 O O . SER A 1 86 ? 6.916 1.527 -20.705 1.00 52.66 86 SER A O 1
ATOM 670 N N . ARG A 1 87 ? 4.884 0.903 -21.463 1.00 48.31 87 ARG A N 1
ATOM 671 C CA . ARG A 1 87 ? 5.170 -0.027 -22.557 1.00 48.31 87 ARG A CA 1
ATOM 672 C C . ARG A 1 87 ? 6.625 0.020 -23.074 1.00 48.31 87 ARG A C 1
ATOM 674 O O . ARG A 1 87 ? 6.931 0.779 -23.986 1.00 48.31 87 ARG A O 1
ATOM 681 N N . CYS A 1 88 ? 7.497 -0.872 -22.604 1.00 50.09 88 CYS A N 1
ATOM 682 C CA . CYS A 1 88 ? 8.512 -1.420 -23.502 1.00 50.09 88 CYS A CA 1
ATOM 683 C C . CYS A 1 88 ? 7.832 -2.552 -24.287 1.00 50.09 88 CYS A C 1
ATOM 685 O O . CYS A 1 88 ? 7.513 -3.608 -23.737 1.00 50.09 88 CYS A O 1
ATOM 687 N N . G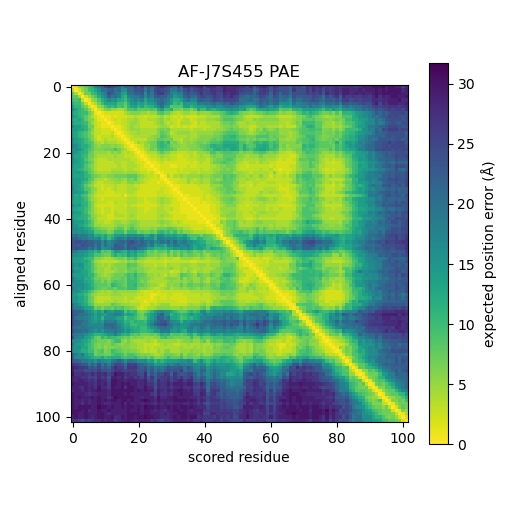LU A 1 89 ? 7.511 -2.302 -25.556 1.00 47.53 89 GLU A N 1
ATOM 688 C CA . GLU A 1 89 ? 7.027 -3.324 -26.487 1.00 47.53 89 GLU A CA 1
ATOM 689 C C . GLU A 1 89 ? 8.110 -4.377 -26.730 1.00 47.53 89 GLU A C 1
ATOM 691 O O . GLU A 1 89 ? 8.830 -4.342 -27.721 1.00 47.53 89 GLU A O 1
ATOM 696 N N . SER A 1 90 ? 8.216 -5.341 -25.824 1.00 56.06 90 SER A N 1
ATOM 697 C CA . SER A 1 90 ? 8.984 -6.558 -26.047 1.00 56.06 90 SER A CA 1
ATOM 698 C C . SER A 1 90 ? 8.014 -7.684 -26.396 1.00 56.06 90 SER A C 1
ATOM 700 O O . SER A 1 90 ? 7.503 -8.379 -25.522 1.00 56.06 90 SER A O 1
ATOM 702 N N . SER A 1 91 ? 7.802 -7.827 -27.706 1.00 52.62 91 SER A N 1
ATOM 703 C CA . SER A 1 91 ? 7.386 -9.028 -28.443 1.00 52.62 91 SER A CA 1
ATOM 704 C C . SER A 1 91 ? 6.007 -9.642 -28.189 1.00 52.62 91 SER A C 1
ATOM 706 O O . SER A 1 91 ? 5.780 -10.342 -27.203 1.00 52.62 91 SER A O 1
ATOM 708 N N . PRO A 1 92 ? 5.203 -9.663 -29.263 1.00 58.75 92 PRO A N 1
ATOM 709 C CA . PRO A 1 92 ? 4.588 -10.899 -29.702 1.00 58.75 92 PRO A CA 1
ATOM 710 C C . PRO A 1 92 ? 4.883 -11.108 -31.191 1.00 58.75 92 PRO A C 1
ATOM 712 O O . PRO A 1 92 ? 4.123 -10.657 -32.038 1.00 58.75 92 PRO A O 1
ATOM 715 N N . ASN A 1 93 ? 5.968 -11.809 -31.528 1.00 50.00 93 ASN A N 1
ATOM 716 C CA . ASN A 1 93 ? 5.890 -12.697 -32.687 1.00 50.00 93 ASN A CA 1
ATOM 717 C C . ASN A 1 93 ? 6.902 -13.845 -32.609 1.00 50.00 93 ASN A C 1
ATOM 719 O O . ASN A 1 93 ? 7.984 -13.817 -33.186 1.00 50.00 93 ASN A O 1
ATOM 723 N N . SER A 1 94 ? 6.496 -14.894 -31.898 1.00 58.34 94 SER A N 1
ATOM 724 C CA . SER A 1 94 ? 6.822 -16.251 -32.318 1.00 58.34 94 SER A CA 1
ATOM 725 C C . SER A 1 94 ? 5.892 -16.575 -33.490 1.00 58.34 94 SER A C 1
ATOM 727 O O . SER A 1 94 ? 4.735 -16.901 -33.256 1.00 58.34 94 SER A O 1
ATOM 729 N N . PHE A 1 95 ? 6.350 -16.414 -34.736 1.00 44.75 95 PHE A N 1
ATOM 730 C CA . PHE A 1 95 ? 5.703 -17.020 -35.909 1.00 44.75 95 PHE A CA 1
ATOM 731 C C . PHE A 1 95 ? 6.734 -17.301 -37.020 1.00 44.75 95 PHE A C 1
ATOM 733 O O . PHE A 1 95 ? 7.037 -16.454 -37.851 1.00 44.75 95 PHE A O 1
ATOM 740 N N . SER A 1 96 ? 7.245 -18.534 -36.964 1.00 53.19 96 SER A N 1
ATOM 741 C CA . SER A 1 96 ? 7.687 -19.442 -38.037 1.00 53.19 96 SER A CA 1
ATOM 742 C C . SER A 1 96 ? 8.811 -19.059 -39.027 1.00 53.19 96 SER A C 1
ATOM 744 O O . SER A 1 96 ? 8.759 -18.013 -39.673 1.00 53.19 96 SER A O 1
ATOM 746 N N . PRO A 1 97 ? 9.775 -19.979 -39.274 1.00 54.81 97 PRO A N 1
ATOM 747 C CA . PRO A 1 97 ? 10.718 -19.865 -40.382 1.00 54.81 97 PRO A CA 1
ATOM 748 C C . PRO A 1 97 ? 9.971 -20.049 -41.709 1.00 54.81 97 PRO A C 1
ATOM 750 O O . PRO A 1 97 ? 9.410 -21.111 -41.982 1.00 54.81 97 PRO A O 1
ATOM 753 N N . GLN A 1 98 ? 9.947 -19.009 -42.538 1.00 52.47 98 GLN A N 1
ATOM 754 C CA . GLN A 1 98 ? 9.539 -19.144 -43.932 1.00 52.47 98 GLN A CA 1
ATOM 755 C C . GLN A 1 98 ? 10.642 -19.890 -44.675 1.00 52.47 98 GLN A C 1
ATOM 757 O O . GLN A 1 98 ? 11.801 -19.477 -44.687 1.00 52.47 98 GLN A O 1
ATOM 762 N N . GLY A 1 99 ? 10.266 -21.033 -45.238 1.00 56.66 99 GLY A N 1
ATOM 763 C CA . GLY A 1 99 ? 11.123 -21.777 -46.132 1.00 56.66 99 GLY A CA 1
ATOM 764 C C . GLY A 1 99 ? 11.348 -21.064 -47.466 1.00 56.66 99 GLY A C 1
ATOM 765 O O . GLY A 1 99 ? 10.608 -20.166 -47.858 1.00 56.66 99 GLY A O 1
ATOM 766 N N . ALA A 1 100 ? 12.315 -21.641 -48.173 1.00 54.59 100 ALA A N 1
ATOM 767 C CA . ALA A 1 100 ? 12.447 -21.700 -49.620 1.00 54.59 100 ALA A CA 1
ATOM 768 C C . ALA A 1 100 ? 13.268 -20.603 -50.338 1.00 54.59 100 ALA A C 1
ATOM 770 O O . ALA A 1 100 ? 12.857 -19.458 -50.494 1.00 54.59 100 ALA A O 1
ATOM 771 N N . GLN A 1 101 ? 14.366 -21.121 -50.903 1.00 60.28 101 GLN A N 1
ATOM 772 C CA . GLN A 1 101 ? 14.844 -21.039 -52.289 1.00 60.28 101 GLN A CA 1
ATOM 773 C C . GLN A 1 101 ? 15.554 -19.778 -52.806 1.00 60.28 101 GLN A C 1
ATOM 775 O O . GLN A 1 101 ? 14.924 -18.815 -53.229 1.00 60.28 101 GLN A O 1
ATOM 780 N N . ASN A 1 102 ? 16.882 -19.907 -52.941 1.00 58.28 102 ASN A N 1
ATOM 781 C CA . ASN A 1 102 ? 17.570 -19.738 -54.224 1.00 58.28 102 ASN A CA 1
ATOM 782 C C . ASN A 1 102 ? 18.757 -20.707 -54.332 1.00 58.28 102 ASN A C 1
ATOM 784 O O . ASN A 1 102 ? 19.260 -21.140 -53.273 1.00 58.28 102 ASN A O 1
#

pLDDT: mean 70.92, std 14.72, range [40.81, 89.31]

Solvent-accessible surface area (backbone atoms only — not comparable to full-atom values): 6555 Å² total; per-residue (Å²): 142,85,73,92,66,86,71,56,53,16,82,87,79,72,42,75,62,50,65,83,45,43,38,20,32,30,35,85,80,68,49,64,31,41,44,65,56,53,50,49,46,44,64,72,74,34,65,96,80,54,75,45,55,37,91,85,78,64,45,71,26,53,33,38,38,34,41,42,38,88,81,51,102,72,61,53,69,44,80,43,65,58,65,81,61,84,77,77,89,76,78,92,75,94,74,78,87,82,78,86,88,132

Secondary structure (DSSP, 8-state):
--------EETTTTEE--TTSPEEEEETTTEEEEHHHHHHHHHHHS-SSS--B-TTT--B--EEEEEE-TTSTT-EEEEEETT-------------PPP---

Radius of gyration: 19.94 Å; Cα contacts (8 Å, |Δi|>4): 142; chains: 1; bounding box: 34×31×85 Å